Protein AF-A0A6P2AQV5-F1 (afdb_monomer_lite)

Structure (mmCIF, N/CA/C/O backbone):
data_AF-A0A6P2AQV5-F1
#
_entry.id   AF-A0A6P2AQV5-F1
#
loop_
_atom_site.group_PDB
_atom_site.id
_atom_site.type_symbol
_atom_site.label_atom_id
_atom_site.label_alt_id
_atom_site.label_comp_id
_atom_site.label_asym_id
_atom_site.label_entity_id
_atom_site.label_seq_id
_atom_site.pdbx_PDB_ins_code
_atom_site.Cartn_x
_atom_site.Cartn_y
_atom_site.Cartn_z
_atom_site.occupancy
_atom_site.B_iso_or_equiv
_atom_site.auth_seq_id
_atom_site.auth_comp_id
_atom_site.auth_asym_id
_atom_site.auth_atom_id
_atom_site.pdbx_PDB_model_num
ATOM 1 N N . MET A 1 1 ? 26.339 -50.300 38.877 1.00 41.72 1 MET A N 1
ATOM 2 C CA . MET A 1 1 ? 26.469 -49.800 37.492 1.00 41.72 1 MET A CA 1
ATOM 3 C C . MET A 1 1 ? 25.070 -49.776 36.900 1.00 41.72 1 MET A C 1
ATOM 5 O O . MET A 1 1 ? 24.567 -50.837 36.566 1.00 41.72 1 MET A O 1
ATOM 9 N N . SER A 1 2 ? 24.413 -48.615 36.873 1.00 37.78 2 SER A N 1
ATOM 10 C CA . SER A 1 2 ? 23.106 -48.449 36.220 1.00 37.78 2 SER A CA 1
ATOM 11 C C . SER A 1 2 ? 23.301 -47.624 34.960 1.00 37.78 2 SER A C 1
ATOM 13 O O . SER A 1 2 ? 23.913 -46.559 35.004 1.00 37.78 2 SER A O 1
ATOM 15 N N . ILE A 1 3 ? 22.844 -48.180 33.843 1.00 44.00 3 ILE A N 1
ATOM 16 C CA . ILE A 1 3 ? 23.000 -47.638 32.497 1.00 44.00 3 ILE A CA 1
ATOM 17 C C . ILE A 1 3 ? 21.884 -46.620 32.241 1.00 44.00 3 ILE A C 1
ATOM 19 O O . ILE A 1 3 ? 20.739 -46.819 32.646 1.00 44.00 3 ILE A O 1
ATOM 23 N N . LEU A 1 4 ? 22.278 -45.525 31.591 1.00 41.53 4 LEU A N 1
ATOM 24 C CA . LEU A 1 4 ? 21.476 -44.389 31.152 1.00 41.53 4 LEU A CA 1
ATOM 25 C C . LEU A 1 4 ? 20.190 -44.798 30.413 1.00 41.53 4 LEU A C 1
ATOM 27 O O . LEU A 1 4 ? 20.202 -45.691 29.572 1.00 41.53 4 LEU A O 1
ATOM 31 N N . SER A 1 5 ? 19.122 -44.028 30.615 1.00 43.91 5 SER A N 1
ATOM 32 C CA . SER A 1 5 ? 18.072 -43.834 29.609 1.00 43.91 5 SER A CA 1
ATOM 33 C C . SER A 1 5 ? 18.017 -42.348 29.274 1.00 43.91 5 SER A C 1
ATOM 35 O O . SER A 1 5 ? 17.513 -41.546 30.054 1.00 43.91 5 SER A O 1
ATOM 37 N N . ALA A 1 6 ? 18.601 -41.981 28.134 1.00 47.84 6 ALA A N 1
ATOM 38 C CA . ALA A 1 6 ? 18.431 -40.666 27.536 1.00 47.84 6 ALA A CA 1
ATOM 39 C C . ALA A 1 6 ? 17.174 -40.706 26.659 1.00 47.84 6 ALA A C 1
ATOM 41 O O . ALA A 1 6 ? 17.116 -41.452 25.681 1.00 47.84 6 ALA A O 1
ATOM 42 N N . VAL A 1 7 ? 16.158 -39.931 27.032 1.00 46.72 7 VAL A N 1
ATOM 43 C CA . VAL A 1 7 ? 14.963 -39.710 26.214 1.00 46.72 7 VAL A CA 1
ATOM 44 C C . VAL A 1 7 ? 15.316 -38.643 25.179 1.00 46.72 7 VAL A C 1
ATOM 46 O O . VAL A 1 7 ? 15.516 -37.481 25.524 1.00 46.72 7 VAL A O 1
ATOM 49 N N . LEU A 1 8 ? 15.434 -39.043 23.914 1.00 47.62 8 LEU A N 1
ATOM 50 C CA . LEU A 1 8 ? 15.544 -38.123 22.784 1.00 47.62 8 LEU A CA 1
ATOM 51 C C . LEU A 1 8 ? 14.158 -37.527 22.514 1.00 47.62 8 LEU A C 1
ATOM 53 O O . LEU A 1 8 ? 13.273 -38.205 21.996 1.00 47.62 8 LEU A O 1
ATOM 57 N N . ALA A 1 9 ? 13.965 -36.262 22.882 1.00 45.44 9 ALA A N 1
ATOM 58 C CA . ALA A 1 9 ? 12.825 -35.479 22.428 1.00 45.44 9 ALA A CA 1
ATOM 59 C C . ALA A 1 9 ? 13.036 -35.133 20.946 1.00 45.44 9 ALA A C 1
ATOM 61 O O . ALA A 1 9 ? 13.824 -34.253 20.602 1.00 45.44 9 ALA A O 1
ATOM 62 N N . SER A 1 10 ? 12.363 -35.863 20.057 1.00 46.81 10 SER A N 1
ATOM 63 C CA . SER A 1 10 ? 12.250 -35.494 18.648 1.00 46.81 10 SER A CA 1
ATOM 64 C C . SER A 1 10 ? 11.318 -34.292 18.525 1.00 46.81 10 SER A C 1
ATOM 66 O O . SER A 1 10 ? 10.101 -34.441 18.438 1.00 46.81 10 SER A O 1
ATOM 68 N N . SER A 1 11 ? 11.891 -33.091 18.524 1.00 47.81 11 SER A N 1
ATOM 69 C CA . SER A 1 11 ? 11.192 -31.883 18.098 1.00 47.81 11 SER A CA 1
ATOM 70 C C . SER A 1 11 ? 10.921 -31.989 16.598 1.00 47.81 11 SER A C 1
A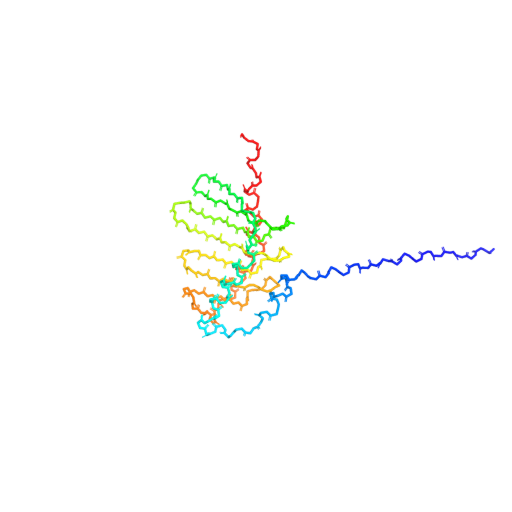TOM 72 O O . SER A 1 11 ? 11.789 -31.708 15.774 1.00 47.81 11 SER A O 1
ATOM 74 N N . LEU A 1 12 ? 9.723 -32.452 16.240 1.00 47.75 12 LEU A N 1
ATOM 75 C CA . LEU A 1 12 ? 9.172 -32.292 14.900 1.00 47.75 12 LEU A CA 1
ATOM 76 C C . LEU A 1 12 ? 9.028 -30.789 14.642 1.00 47.75 12 LEU A C 1
ATOM 78 O O . LEU A 1 12 ? 8.114 -30.154 15.165 1.00 47.75 12 LEU A O 1
ATOM 82 N N . LEU A 1 13 ? 9.948 -30.213 13.864 1.00 44.84 13 LEU A N 1
ATOM 83 C CA . LEU A 1 13 ? 9.726 -28.909 13.254 1.00 44.84 13 LEU A CA 1
ATOM 84 C C . LEU A 1 13 ? 8.541 -29.061 12.294 1.00 44.84 13 LEU A C 1
ATOM 86 O O . LEU A 1 13 ? 8.683 -29.644 11.218 1.00 44.84 13 LEU A O 1
ATOM 90 N N . LEU A 1 14 ? 7.366 -28.567 12.689 1.00 46.81 14 LEU A N 1
ATOM 91 C CA . LEU A 1 14 ? 6.308 -28.260 11.734 1.00 46.81 14 LEU A CA 1
ATOM 92 C C . LEU A 1 14 ? 6.861 -27.161 10.823 1.00 46.81 14 LEU A C 1
ATOM 94 O O . LEU A 1 14 ? 6.925 -25.998 11.213 1.00 46.81 14 LEU A O 1
ATOM 98 N N . ALA A 1 15 ? 7.305 -27.534 9.626 1.00 49.69 15 ALA A N 1
ATOM 99 C CA . ALA A 1 15 ? 7.511 -26.564 8.566 1.00 49.69 15 ALA A CA 1
ATOM 100 C C . ALA A 1 15 ? 6.137 -25.959 8.252 1.00 49.69 15 ALA A C 1
ATOM 102 O O . ALA A 1 15 ? 5.244 -26.671 7.789 1.00 49.69 15 ALA A O 1
ATOM 103 N N . ALA A 1 16 ? 5.947 -24.676 8.564 1.00 53.41 16 ALA A N 1
ATOM 104 C CA . ALA A 1 16 ? 4.770 -23.941 8.129 1.00 53.41 16 ALA A CA 1
ATOM 105 C C . ALA A 1 16 ? 4.753 -23.979 6.598 1.00 53.41 16 ALA A C 1
ATOM 107 O O . ALA A 1 16 ? 5.645 -23.440 5.943 1.00 53.41 16 ALA A O 1
ATOM 108 N N . THR A 1 17 ? 3.793 -24.697 6.017 1.00 53.44 17 THR A N 1
ATOM 109 C CA . THR A 1 17 ? 3.585 -24.655 4.571 1.00 53.44 17 THR A CA 1
ATOM 110 C C . THR A 1 17 ? 3.185 -23.227 4.209 1.00 53.44 17 THR A C 1
ATOM 112 O O . THR A 1 17 ? 2.245 -22.722 4.831 1.00 53.44 17 THR A O 1
ATOM 115 N N . PRO A 1 18 ? 3.866 -22.570 3.252 1.00 56.94 18 PRO A N 1
ATOM 116 C CA . PRO A 1 18 ? 3.519 -21.212 2.858 1.00 56.94 18 PRO A CA 1
ATOM 117 C C . PRO A 1 18 ? 2.057 -21.162 2.417 1.00 56.94 18 PRO A C 1
ATOM 119 O O . PRO A 1 18 ? 1.547 -22.115 1.819 1.00 56.94 18 PRO A O 1
ATOM 122 N N . SER A 1 19 ? 1.371 -20.067 2.746 1.00 60.84 19 SER A N 1
ATOM 123 C CA . SER A 1 19 ? -0.028 -19.897 2.371 1.00 60.84 19 SER A CA 1
ATOM 124 C C . SER A 1 19 ? -0.177 -19.969 0.841 1.00 60.84 19 SER A C 1
ATOM 126 O O . SER A 1 19 ? 0.737 -19.581 0.106 1.00 60.84 19 SER A O 1
ATOM 128 N N . PRO A 1 20 ? -1.329 -20.431 0.319 1.00 59.44 20 PRO A N 1
ATOM 129 C CA . PRO A 1 20 ? -1.586 -20.429 -1.121 1.00 59.44 20 PRO A CA 1
ATOM 130 C C . PRO A 1 20 ? -1.416 -19.045 -1.765 1.00 59.44 20 PRO A C 1
ATOM 132 O O . PRO A 1 20 ? -1.072 -18.965 -2.940 1.00 59.44 20 PRO A O 1
ATOM 135 N N . LEU A 1 21 ? -1.630 -17.968 -0.999 1.00 59.62 21 LEU A N 1
ATOM 136 C CA . LEU A 1 21 ? -1.398 -16.591 -1.433 1.00 59.62 21 LEU A CA 1
ATOM 137 C C . LEU A 1 21 ? 0.102 -16.297 -1.593 1.00 59.62 21 LEU A C 1
ATOM 139 O O . LEU A 1 21 ? 0.513 -15.844 -2.657 1.00 59.62 21 LEU A O 1
ATOM 143 N N . ALA A 1 22 ? 0.930 -16.656 -0.606 1.00 58.16 22 ALA A N 1
ATOM 144 C CA . ALA A 1 22 ? 2.386 -16.515 -0.695 1.00 58.16 22 ALA A CA 1
ATOM 145 C C . ALA A 1 22 ? 2.973 -17.329 -1.865 1.00 58.16 22 ALA A C 1
ATOM 147 O O . ALA A 1 22 ? 3.777 -16.818 -2.642 1.00 58.16 22 ALA A O 1
ATOM 148 N N . GLN A 1 23 ? 2.500 -18.566 -2.069 1.00 56.75 23 GLN A N 1
ATOM 149 C CA . GLN A 1 23 ? 2.918 -19.388 -3.214 1.00 56.75 23 GLN A CA 1
ATOM 150 C C . GLN A 1 23 ? 2.507 -18.794 -4.566 1.00 56.75 23 GLN A C 1
ATOM 152 O O . GLN A 1 23 ? 3.242 -18.948 -5.540 1.00 56.75 23 GLN A O 1
ATOM 157 N N . ARG A 1 24 ? 1.347 -18.128 -4.653 1.00 55.59 24 ARG A N 1
ATOM 158 C CA . ARG A 1 24 ? 0.927 -17.433 -5.878 1.00 55.59 24 ARG A CA 1
ATOM 159 C C . ARG A 1 24 ? 1.807 -16.221 -6.139 1.00 55.59 24 ARG A C 1
ATOM 161 O O . ARG A 1 24 ? 2.303 -16.083 -7.250 1.00 55.59 24 ARG A O 1
ATOM 168 N N . MET A 1 25 ? 2.086 -15.407 -5.126 1.00 59.59 25 MET A N 1
ATOM 169 C CA . MET A 1 25 ? 2.943 -14.228 -5.278 1.00 59.59 25 MET A CA 1
ATOM 170 C C . MET A 1 25 ? 4.359 -14.561 -5.759 1.00 59.59 25 MET A C 1
ATOM 172 O O . MET A 1 25 ? 4.890 -13.857 -6.615 1.00 59.59 25 MET A O 1
ATOM 176 N N . ASP A 1 26 ? 4.943 -15.666 -5.287 1.00 56.44 26 ASP A N 1
ATOM 177 C CA . ASP A 1 26 ? 6.235 -16.150 -5.789 1.00 56.44 26 ASP A CA 1
ATOM 178 C C . ASP A 1 26 ? 6.160 -16.734 -7.210 1.00 56.44 26 ASP A C 1
ATOM 180 O O . ASP A 1 26 ? 7.135 -16.663 -7.962 1.00 56.44 26 ASP A O 1
ATOM 184 N N . ALA A 1 27 ? 5.013 -17.304 -7.596 1.00 48.34 27 ALA A N 1
ATOM 185 C CA . ALA A 1 27 ? 4.791 -17.871 -8.925 1.00 48.34 27 ALA A CA 1
ATOM 186 C C . ALA A 1 27 ? 4.508 -16.808 -10.004 1.00 48.34 27 ALA A C 1
ATOM 188 O O . ALA A 1 27 ? 4.729 -17.079 -11.182 1.00 48.34 27 ALA A O 1
ATOM 189 N N . HIS A 1 28 ? 4.089 -15.596 -9.623 1.00 47.47 28 HIS A N 1
ATOM 190 C CA . HIS A 1 28 ? 3.895 -14.454 -10.530 1.00 47.47 28 HIS A CA 1
ATOM 191 C C . HIS A 1 28 ? 5.190 -13.671 -10.806 1.00 47.47 28 HIS A C 1
ATOM 193 O O . HIS A 1 28 ? 5.183 -12.460 -11.038 1.00 47.47 28 HIS A O 1
ATOM 199 N N . ALA A 1 29 ? 6.322 -14.373 -10.816 1.00 51.81 29 ALA A N 1
ATOM 200 C CA . ALA A 1 29 ? 7.510 -13.880 -11.481 1.00 51.81 29 ALA A CA 1
ATOM 201 C C . ALA A 1 29 ? 7.287 -13.878 -13.005 1.00 51.81 29 ALA A C 1
ATOM 203 O O . ALA A 1 29 ? 6.749 -14.826 -13.574 1.00 51.81 29 ALA A O 1
ATOM 204 N N . VAL A 1 30 ? 7.837 -12.849 -13.650 1.00 56.19 30 VAL A N 1
ATOM 205 C CA . VAL A 1 30 ? 8.022 -12.685 -15.102 1.00 56.19 30 VAL A CA 1
ATOM 206 C C . VAL A 1 30 ? 6.874 -11.998 -15.847 1.00 56.19 30 VAL A C 1
ATOM 208 O O . VAL A 1 30 ? 6.411 -12.461 -16.885 1.00 56.19 30 VAL A O 1
ATOM 211 N N . CYS A 1 31 ? 6.490 -10.808 -15.400 1.00 63.69 31 CYS A N 1
ATOM 212 C CA . CYS A 1 31 ? 6.145 -9.774 -16.369 1.00 63.69 31 CYS A CA 1
ATOM 213 C C . CYS A 1 31 ? 7.419 -8.917 -16.580 1.00 63.69 31 CYS A C 1
ATOM 215 O O . CYS A 1 31 ? 8.194 -8.721 -15.644 1.00 63.69 31 CYS A O 1
ATOM 217 N N . ASN A 1 32 ? 7.726 -8.498 -17.814 1.00 67.25 32 ASN A N 1
ATOM 218 C CA . ASN A 1 32 ? 8.855 -7.590 -18.056 1.00 67.25 32 ASN A CA 1
ATOM 219 C C . ASN A 1 32 ? 8.426 -6.183 -17.616 1.00 67.25 32 ASN A C 1
ATOM 221 O O . ASN A 1 32 ? 7.573 -5.619 -18.309 1.00 67.25 32 ASN A O 1
ATOM 225 N N . PRO A 1 33 ? 8.985 -5.616 -16.531 1.00 65.81 33 PRO A N 1
ATOM 226 C CA . PRO A 1 33 ? 8.482 -4.381 -15.929 1.00 65.81 33 PRO A CA 1
ATOM 227 C C . PRO A 1 33 ? 8.457 -3.203 -16.915 1.00 65.81 33 PRO A C 1
ATOM 229 O O . PRO A 1 33 ? 7.590 -2.344 -16.830 1.00 65.81 33 PRO A O 1
ATOM 232 N N . ALA A 1 34 ? 9.302 -3.228 -17.952 1.00 62.09 34 ALA A N 1
ATOM 233 C CA . ALA A 1 34 ? 9.307 -2.247 -19.038 1.00 62.09 34 ALA A CA 1
ATOM 234 C C . ALA A 1 34 ? 8.115 -2.350 -20.024 1.00 62.09 34 ALA A C 1
ATOM 236 O O . ALA A 1 34 ? 8.093 -1.653 -21.039 1.00 62.09 34 ALA A O 1
ATOM 237 N N . THR A 1 35 ? 7.142 -3.234 -19.789 1.00 65.12 35 THR A N 1
ATOM 238 C CA . THR A 1 35 ? 5.928 -3.370 -20.609 1.00 65.12 35 THR A CA 1
ATOM 239 C C . THR A 1 35 ? 4.706 -2.879 -19.838 1.00 65.12 35 THR A C 1
ATOM 241 O O . THR A 1 35 ? 4.538 -3.214 -18.672 1.00 65.12 35 THR A O 1
ATOM 244 N N . THR A 1 36 ? 3.814 -2.129 -20.493 1.00 60.91 36 THR A N 1
ATOM 245 C CA . THR A 1 36 ? 2.627 -1.502 -19.866 1.00 60.91 36 THR A CA 1
ATOM 246 C C . THR A 1 36 ? 1.722 -2.499 -19.127 1.00 60.91 36 THR A C 1
ATOM 248 O O . THR A 1 36 ? 1.106 -2.161 -18.126 1.00 60.91 36 THR A O 1
ATOM 251 N N . ASN A 1 37 ? 1.701 -3.758 -19.568 1.00 76.81 37 ASN A N 1
ATOM 252 C CA . ASN A 1 37 ? 0.899 -4.827 -18.968 1.00 76.81 37 ASN A CA 1
ATOM 253 C C . ASN A 1 37 ? 1.394 -5.240 -17.559 1.00 76.81 37 ASN A C 1
ATOM 255 O O . ASN A 1 37 ? 0.667 -5.877 -16.806 1.00 76.81 37 ASN A O 1
ATOM 259 N N . CYS A 1 38 ? 2.627 -4.895 -17.169 1.00 82.81 38 CYS A N 1
ATOM 260 C CA . CYS A 1 38 ? 3.132 -5.243 -15.839 1.00 82.81 38 CYS A CA 1
ATOM 261 C C . CYS A 1 38 ? 2.442 -4.493 -14.713 1.00 82.81 38 CYS A C 1
ATOM 263 O O . CYS A 1 38 ? 2.060 -5.106 -13.720 1.00 82.81 38 CYS A O 1
ATOM 265 N N . PHE A 1 39 ? 2.288 -3.180 -14.868 1.00 87.56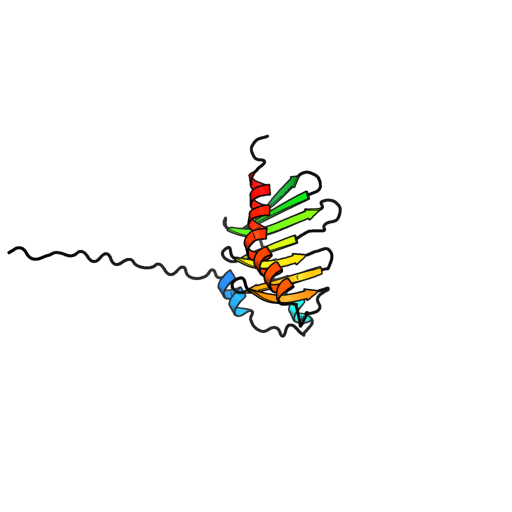 39 PHE A N 1
ATOM 266 C CA . PHE A 1 39 ? 1.653 -2.356 -13.852 1.00 87.56 39 PHE A CA 1
ATOM 267 C C . PHE A 1 39 ? 0.222 -2.834 -13.577 1.00 87.56 39 PHE A C 1
ATOM 269 O O . PHE A 1 39 ? -0.136 -3.072 -12.428 1.00 87.56 39 PHE A O 1
ATOM 276 N N . GLU A 1 40 ? -0.557 -3.078 -14.634 1.00 88.19 40 GLU A N 1
ATOM 277 C CA . GLU A 1 40 ? -1.923 -3.604 -14.529 1.00 88.19 40 GLU A CA 1
ATOM 278 C C . GLU A 1 40 ? -1.957 -4.956 -13.799 1.00 88.19 40 GLU A C 1
ATOM 280 O O . GLU A 1 40 ? -2.730 -5.130 -12.861 1.00 88.19 40 GLU A O 1
ATOM 285 N N . GLN A 1 41 ? -1.047 -5.881 -14.129 1.00 88.12 41 GLN A N 1
ATOM 286 C CA . GLN A 1 41 ? -0.939 -7.164 -13.423 1.00 88.12 41 GLN A CA 1
ATOM 287 C C . GLN A 1 41 ? -0.578 -7.009 -11.943 1.00 88.12 41 GLN A C 1
ATOM 289 O O . GLN A 1 41 ? -1.058 -7.784 -11.115 1.00 88.12 41 GLN A O 1
ATOM 294 N N . ARG A 1 42 ? 0.269 -6.034 -11.589 1.00 89.56 42 ARG A N 1
ATOM 295 C CA . ARG A 1 42 ? 0.566 -5.730 -10.184 1.00 89.56 42 ARG A CA 1
ATOM 296 C C . ARG A 1 42 ? -0.675 -5.214 -9.473 1.00 89.56 42 ARG A C 1
ATOM 298 O O . ARG A 1 42 ? -0.981 -5.704 -8.394 1.00 89.56 42 ARG A O 1
ATOM 305 N N . VAL A 1 43 ? -1.422 -4.301 -10.086 1.00 91.06 43 VAL A N 1
ATOM 306 C CA . VAL A 1 43 ? -2.685 -3.799 -9.526 1.00 91.06 43 VAL A CA 1
ATOM 307 C C . VAL A 1 43 ? -3.695 -4.934 -9.322 1.00 91.06 43 VAL A C 1
ATOM 309 O O . VAL A 1 43 ? -4.274 -5.031 -8.241 1.00 91.06 43 VAL A O 1
ATOM 312 N N . ASP A 1 44 ? -3.851 -5.836 -10.292 1.00 91.19 44 ASP A N 1
ATOM 313 C CA . ASP A 1 44 ? -4.737 -7.000 -10.165 1.00 91.19 44 ASP A CA 1
ATOM 314 C C . ASP A 1 44 ? -4.333 -7.903 -8.988 1.00 91.19 44 ASP A C 1
ATOM 316 O O . ASP A 1 44 ? -5.185 -8.323 -8.203 1.00 91.19 44 ASP A O 1
ATOM 320 N N . GLN A 1 45 ? -3.032 -8.141 -8.791 1.00 91.62 45 GLN A N 1
ATOM 321 C CA . GLN A 1 45 ? -2.532 -8.896 -7.634 1.00 91.62 45 GLN A CA 1
ATOM 322 C C . GLN A 1 45 ? -2.887 -8.218 -6.304 1.00 91.62 45 GLN A C 1
ATOM 324 O O . GLN A 1 45 ? -3.260 -8.897 -5.348 1.00 91.62 45 GLN A O 1
ATOM 329 N N . LEU A 1 46 ? -2.808 -6.886 -6.229 1.00 94.31 46 LEU A N 1
ATOM 330 C CA . LEU A 1 46 ? -3.197 -6.147 -5.025 1.00 94.31 46 LEU A CA 1
ATOM 331 C C . LEU A 1 46 ? -4.692 -6.277 -4.727 1.00 94.31 46 LEU A C 1
ATOM 333 O O . LEU A 1 46 ? -5.071 -6.428 -3.565 1.00 94.31 46 LEU A O 1
ATOM 337 N N . ILE A 1 47 ? -5.534 -6.260 -5.765 1.00 94.56 47 ILE A N 1
ATOM 338 C CA . ILE A 1 47 ? -6.980 -6.485 -5.641 1.00 94.56 47 ILE A CA 1
ATOM 339 C C . ILE A 1 47 ? -7.255 -7.896 -5.110 1.00 94.56 47 ILE A C 1
ATOM 341 O O . ILE A 1 47 ? -8.107 -8.069 -4.238 1.00 94.56 47 ILE A O 1
ATOM 345 N N . GLU A 1 48 ? -6.519 -8.902 -5.586 1.00 93.19 48 GLU A N 1
ATOM 346 C CA . GLU A 1 48 ? -6.644 -10.276 -5.094 1.00 93.19 48 GLU A CA 1
ATOM 347 C C . GLU A 1 48 ? -6.244 -10.421 -3.618 1.00 93.19 48 GLU A C 1
ATOM 349 O O . GLU A 1 48 ? -6.929 -11.132 -2.881 1.00 93.19 48 GLU A O 1
ATOM 354 N N . ILE A 1 49 ? -5.187 -9.731 -3.163 1.00 94.00 49 ILE A N 1
ATOM 355 C CA . ILE A 1 49 ? -4.738 -9.758 -1.755 1.00 94.00 49 ILE A CA 1
ATOM 356 C C . ILE A 1 49 ? -5.854 -9.297 -0.810 1.00 94.00 49 ILE A C 1
ATOM 358 O O . ILE A 1 49 ? -6.072 -9.898 0.242 1.00 94.00 49 ILE A O 1
ATOM 362 N N . VAL A 1 50 ? -6.587 -8.248 -1.186 1.00 95.75 50 VAL A N 1
ATOM 363 C CA . VAL A 1 50 ? -7.661 -7.674 -0.358 1.00 95.75 50 VAL A CA 1
ATOM 364 C C . VAL A 1 50 ? -9.038 -8.275 -0.658 1.00 95.75 50 VAL A C 1
ATOM 366 O O . VAL A 1 50 ? -10.043 -7.883 -0.066 1.00 95.75 50 VAL A O 1
ATOM 369 N N . ALA A 1 51 ? -9.135 -9.250 -1.562 1.00 94.19 51 ALA A N 1
ATOM 370 C CA . ALA A 1 51 ? -10.419 -9.811 -1.952 1.00 94.19 51 ALA A CA 1
ATOM 371 C C . ALA A 1 51 ? -11.122 -10.487 -0.759 1.00 94.19 51 ALA A C 1
ATOM 373 O O . ALA A 1 51 ? -10.675 -11.501 -0.225 1.00 94.19 51 ALA A O 1
ATOM 374 N N . GLY A 1 52 ? -12.265 -9.936 -0.345 1.00 93.81 52 GLY A N 1
ATOM 375 C CA . GLY A 1 52 ? -13.055 -10.480 0.764 1.00 93.81 52 GLY A CA 1
ATOM 376 C C . GLY A 1 52 ? -12.456 -10.243 2.153 1.00 93.81 52 GLY A C 1
ATOM 377 O O . GLY A 1 52 ? -12.883 -10.902 3.102 1.00 93.81 52 GLY A O 1
ATOM 378 N N . CYS A 1 53 ? -11.487 -9.334 2.293 1.00 97.12 53 CYS A N 1
ATOM 379 C CA . CYS A 1 53 ? -11.072 -8.861 3.608 1.00 97.12 53 CYS A CA 1
ATOM 380 C C . CYS A 1 53 ? -12.167 -7.986 4.246 1.00 97.12 53 CYS A C 1
ATOM 382 O O . CYS A 1 53 ? -13.023 -7.412 3.570 1.00 97.12 53 CYS A O 1
ATOM 384 N N . VAL A 1 54 ? -12.161 -7.915 5.575 1.00 97.38 54 VAL A N 1
ATOM 385 C CA . VAL A 1 54 ? -13.030 -7.036 6.355 1.00 97.38 54 VAL A CA 1
ATOM 386 C C . VAL A 1 54 ? -12.253 -5.769 6.666 1.00 97.38 54 VAL A C 1
ATOM 388 O O . VAL A 1 54 ? -11.245 -5.814 7.377 1.00 97.38 54 VAL A O 1
ATOM 391 N N . GLU A 1 55 ? -12.728 -4.651 6.125 1.00 96.50 55 GLU A N 1
ATOM 392 C CA . GLU A 1 55 ? -12.150 -3.336 6.370 1.00 96.50 55 GLU A CA 1
ATOM 393 C C . GLU A 1 55 ? -12.678 -2.741 7.679 1.00 96.50 55 GLU A C 1
ATOM 395 O O . GLU A 1 55 ? -13.871 -2.776 7.988 1.00 96.50 55 GLU A O 1
ATOM 400 N N . THR A 1 56 ? -11.760 -2.159 8.436 1.00 96.06 56 THR A N 1
ATOM 401 C CA . THR A 1 56 ? -12.029 -1.317 9.597 1.00 96.06 56 THR A CA 1
ATOM 402 C C . THR A 1 56 ? -11.465 0.066 9.329 1.00 96.06 56 THR A C 1
ATOM 404 O O . THR A 1 56 ? -10.387 0.195 8.753 1.00 96.06 56 THR A O 1
ATOM 407 N N . ARG A 1 57 ? -12.201 1.100 9.740 1.00 95.75 57 ARG A N 1
ATOM 408 C CA . ARG A 1 57 ? -11.866 2.501 9.483 1.00 95.75 57 ARG A CA 1
ATOM 409 C C . ARG A 1 57 ? -11.905 3.302 10.776 1.00 95.75 57 ARG A C 1
ATOM 411 O O . ARG A 1 57 ? -12.846 3.166 11.557 1.00 95.75 57 ARG A O 1
ATOM 418 N N . LYS A 1 58 ? -10.929 4.188 10.950 1.00 94.44 58 LYS A N 1
ATOM 419 C CA . LYS A 1 58 ? -10.867 5.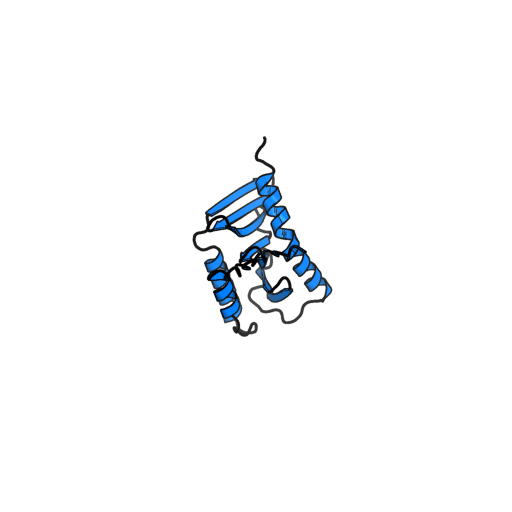186 12.019 1.00 94.44 58 LYS A CA 1
ATOM 420 C C . LYS A 1 58 ? -10.584 6.559 11.415 1.00 94.44 58 LYS A C 1
ATOM 422 O O . LYS A 1 58 ? -9.795 6.671 10.488 1.00 94.44 58 LYS A O 1
ATOM 427 N N . VAL A 1 59 ? -11.213 7.599 11.951 1.00 95.06 59 VAL A N 1
ATOM 428 C CA . VAL A 1 59 ? -10.903 8.996 11.619 1.00 95.06 59 VAL A CA 1
ATOM 429 C C . V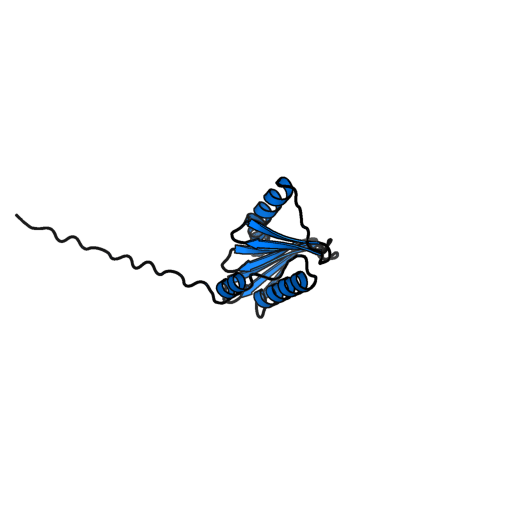AL A 1 59 ? -10.362 9.667 12.878 1.00 95.06 59 VAL A C 1
ATOM 431 O O . VAL A 1 59 ? -10.960 9.519 13.943 1.00 95.06 59 VAL A O 1
ATOM 434 N N . ASP A 1 60 ? -9.236 10.365 12.762 1.00 93.44 60 ASP A N 1
ATOM 435 C CA . ASP A 1 60 ? -8.610 11.129 13.842 1.00 93.44 60 ASP A CA 1
ATOM 436 C C . ASP A 1 60 ? -8.070 12.458 13.300 1.00 93.44 60 ASP A C 1
ATOM 438 O O . ASP A 1 60 ? -7.128 12.503 12.502 1.00 93.44 60 ASP A O 1
ATOM 442 N N . GLY A 1 61 ? -8.719 13.554 13.694 1.00 92.81 61 GLY A N 1
ATOM 443 C CA . GLY A 1 61 ? -8.464 14.871 13.121 1.00 92.81 61 GLY A CA 1
ATOM 444 C C . GLY A 1 61 ? -8.617 14.862 11.589 1.00 92.81 61 GLY A C 1
ATOM 445 O O . GLY A 1 61 ? -9.662 14.433 11.097 1.00 92.81 61 GLY A O 1
ATOM 446 N N . PRO A 1 62 ? -7.614 15.342 10.826 1.00 94.62 62 PRO A N 1
ATOM 447 C CA . PRO A 1 62 ? -7.660 15.337 9.364 1.00 94.62 62 PRO A CA 1
ATOM 448 C C . PRO A 1 62 ? -7.346 13.962 8.754 1.00 94.62 62 PRO A C 1
ATOM 450 O O . PRO A 1 62 ? -7.533 13.777 7.554 1.00 94.62 62 PRO A O 1
ATOM 453 N N . MET A 1 63 ? -6.883 12.990 9.544 1.00 96.19 63 MET A N 1
ATOM 454 C CA . MET A 1 63 ? -6.424 11.696 9.043 1.00 96.19 63 MET A CA 1
ATOM 455 C C . MET A 1 63 ? -7.528 10.645 9.108 1.00 96.19 63 MET A C 1
ATOM 457 O O . MET A 1 63 ? -8.262 10.532 10.090 1.00 96.19 63 MET A O 1
ATOM 461 N N . THR A 1 64 ? -7.604 9.818 8.075 1.00 96.25 64 THR A N 1
ATOM 462 C CA . THR A 1 64 ? -8.298 8.537 8.101 1.00 96.25 64 THR A CA 1
ATOM 463 C C . THR A 1 64 ? -7.264 7.418 8.094 1.00 96.25 64 THR A C 1
ATOM 465 O O . THR A 1 64 ? -6.333 7.436 7.297 1.00 96.25 64 THR A O 1
ATOM 468 N N . TYR A 1 65 ? -7.491 6.408 8.927 1.00 96.88 65 TYR A N 1
ATOM 469 C CA . TYR A 1 65 ? -6.753 5.152 8.953 1.00 96.88 65 TYR A CA 1
ATOM 470 C C . TYR A 1 65 ? -7.692 4.008 8.586 1.00 96.88 65 TYR A C 1
ATOM 472 O O . TYR A 1 65 ? -8.842 3.966 9.038 1.00 96.88 65 TYR A O 1
ATOM 480 N N . THR A 1 66 ? -7.205 3.060 7.797 1.00 96.94 66 THR A N 1
ATOM 481 C CA . THR A 1 66 ? -7.934 1.837 7.458 1.00 96.94 66 THR A CA 1
ATOM 482 C C . THR A 1 66 ? -7.044 0.621 7.630 1.00 96.94 66 THR A C 1
ATOM 484 O O . THR A 1 66 ? -5.873 0.660 7.266 1.00 96.94 66 THR A O 1
ATOM 487 N N . ALA A 1 67 ? -7.610 -0.485 8.101 1.00 97.06 67 ALA A N 1
ATOM 488 C CA . ALA A 1 67 ? -6.974 -1.794 8.022 1.00 97.06 67 ALA A CA 1
ATOM 489 C C . ALA A 1 67 ? -7.951 -2.810 7.457 1.00 97.06 67 ALA A C 1
ATOM 491 O O . ALA A 1 67 ? -9.111 -2.863 7.874 1.00 97.06 67 ALA A O 1
ATOM 492 N N . CYS A 1 68 ? -7.452 -3.649 6.557 1.00 97.19 68 CYS A N 1
ATOM 493 C CA . CYS A 1 68 ? -8.183 -4.777 6.024 1.00 97.19 68 CYS A CA 1
ATOM 494 C C . CYS A 1 68 ? -7.604 -6.087 6.539 1.00 97.19 68 CYS A C 1
ATOM 496 O O . CYS A 1 68 ? -6.407 -6.355 6.411 1.00 97.19 68 CYS A O 1
ATOM 498 N N . THR A 1 69 ? -8.475 -6.913 7.116 1.00 96.31 69 THR A N 1
ATOM 499 C CA . THR A 1 69 ? -8.097 -8.204 7.696 1.00 96.31 69 THR A CA 1
ATOM 500 C C . THR A 1 69 ? -8.803 -9.350 6.989 1.00 96.31 69 THR A C 1
ATOM 502 O O . THR A 1 69 ? -9.997 -9.279 6.702 1.00 96.31 69 THR A O 1
ATOM 505 N N . GLN A 1 70 ? -8.084 -10.429 6.707 1.00 95.25 70 GLN A N 1
ATOM 506 C CA . GLN A 1 70 ? -8.631 -11.642 6.111 1.00 95.25 70 GLN A CA 1
ATOM 507 C C . GLN A 1 70 ? -8.237 -12.827 6.990 1.00 95.25 70 GLN A C 1
ATOM 509 O O . GLN A 1 70 ? -7.068 -13.018 7.296 1.00 95.25 70 GLN A O 1
ATOM 514 N N . ASN A 1 71 ? -9.217 -13.614 7.443 1.00 92.38 71 ASN A N 1
ATOM 515 C CA . ASN A 1 71 ? -8.987 -14.750 8.351 1.00 92.38 71 ASN A CA 1
ATOM 516 C C . ASN A 1 71 ? -8.205 -14.393 9.636 1.00 92.38 71 ASN A C 1
ATOM 518 O O . ASN A 1 71 ? -7.499 -15.233 10.186 1.00 92.38 71 ASN A O 1
ATOM 522 N N . GLY A 1 72 ? -8.348 -13.157 10.128 1.00 90.44 72 GLY A N 1
ATOM 523 C CA . GLY A 1 72 ? -7.637 -12.660 11.311 1.00 90.44 72 GLY A CA 1
ATOM 524 C C . GLY A 1 72 ? -6.216 -12.153 11.042 1.00 90.44 72 GLY A C 1
ATOM 525 O O . GLY A 1 72 ? -5.578 -11.664 11.968 1.00 90.44 72 GLY A O 1
ATOM 526 N N . GLU A 1 73 ? -5.737 -12.221 9.799 1.00 94.88 73 GLU A N 1
ATOM 527 C CA . GLU A 1 73 ? -4.443 -11.680 9.382 1.00 94.88 73 GLU A CA 1
ATOM 528 C C . GLU A 1 73 ? -4.625 -10.308 8.728 1.00 94.88 73 GLU A C 1
ATOM 530 O O . GLU A 1 73 ? -5.567 -10.089 7.964 1.00 94.88 73 GLU A O 1
ATOM 535 N N . LEU A 1 74 ? -3.724 -9.374 9.028 1.00 95.88 74 LEU A N 1
ATOM 536 C CA . LEU A 1 74 ? -3.670 -8.077 8.362 1.00 95.88 74 LEU A CA 1
ATOM 537 C C . LEU A 1 74 ? -3.139 -8.264 6.937 1.00 95.88 74 LEU A C 1
ATOM 539 O O . LEU A 1 74 ? -2.033 -8.767 6.760 1.00 95.88 74 LEU A O 1
ATOM 543 N N . VAL A 1 75 ? -3.916 -7.842 5.938 1.00 97.31 75 VAL A N 1
ATOM 544 C CA . VAL A 1 75 ? -3.539 -7.947 4.515 1.00 97.31 75 VAL A CA 1
ATOM 545 C C . VAL A 1 75 ? -3.368 -6.586 3.848 1.00 97.31 75 VAL A C 1
ATOM 547 O O . VAL A 1 75 ? -2.730 -6.481 2.804 1.00 97.31 75 VAL A O 1
ATOM 550 N N . SER A 1 76 ? -3.907 -5.524 4.449 1.00 97.88 76 SER A N 1
ATOM 551 C CA . SER A 1 76 ? -3.666 -4.153 4.009 1.00 97.88 76 SER A CA 1
ATOM 552 C C . SER A 1 76 ? -3.862 -3.159 5.149 1.00 97.88 76 SER A C 1
ATOM 554 O O . SER A 1 76 ? -4.709 -3.369 6.019 1.00 97.88 76 SER A O 1
ATOM 556 N N . ALA A 1 77 ? -3.092 -2.077 5.137 1.00 97.88 77 ALA A N 1
ATOM 557 C CA . ALA A 1 77 ? -3.238 -0.942 6.037 1.00 97.88 77 ALA A CA 1
ATOM 558 C C . ALA A 1 77 ? -3.025 0.350 5.246 1.00 97.88 77 ALA A C 1
ATOM 560 O O . ALA A 1 77 ? -2.177 0.385 4.358 1.00 97.88 77 ALA A O 1
ATOM 561 N N . ALA A 1 78 ? -3.771 1.405 5.549 1.00 97.31 78 ALA A N 1
ATOM 562 C CA . ALA A 1 78 ? -3.600 2.695 4.898 1.00 97.31 78 ALA A CA 1
ATOM 563 C C . ALA A 1 78 ? -3.819 3.845 5.872 1.00 97.31 78 ALA A C 1
ATOM 565 O O . ALA A 1 78 ? -4.615 3.740 6.808 1.00 97.31 78 ALA A O 1
ATOM 566 N N . GLU A 1 79 ? -3.150 4.953 5.595 1.00 96.31 79 GLU A N 1
ATOM 567 C CA . GLU A 1 79 ? -3.459 6.256 6.161 1.00 96.31 79 GLU A CA 1
ATOM 568 C C . GLU A 1 79 ? -3.591 7.266 5.031 1.00 96.31 79 GLU A C 1
ATOM 570 O O . GLU A 1 79 ? -2.874 7.194 4.032 1.00 96.31 79 GLU A O 1
ATOM 575 N N . PHE A 1 80 ? -4.529 8.192 5.171 1.00 96.06 80 PHE A N 1
ATOM 576 C CA . PHE A 1 80 ? -4.715 9.256 4.202 1.00 96.06 80 PHE A CA 1
ATOM 577 C C . PHE A 1 80 ? -5.374 10.477 4.824 1.00 96.06 80 PHE A C 1
ATOM 579 O O . PHE A 1 80 ? -6.170 10.383 5.761 1.00 96.06 80 PHE A O 1
ATOM 586 N N . LEU A 1 81 ? -5.060 11.636 4.262 1.00 95.44 81 LEU A N 1
ATOM 587 C CA . LEU A 1 81 ? -5.773 12.872 4.502 1.00 95.44 81 LEU A CA 1
ATOM 588 C C . LEU A 1 81 ? -7.221 12.715 4.027 1.00 95.44 81 LEU A C 1
ATOM 590 O O . LEU A 1 81 ? -7.496 12.293 2.903 1.00 95.44 81 LEU A O 1
ATOM 594 N N . THR A 1 82 ? -8.165 13.012 4.915 1.00 90.75 82 THR A N 1
ATOM 595 C CA . THR A 1 82 ? -9.579 12.664 4.730 1.00 90.75 82 THR A CA 1
ATOM 596 C C . THR A 1 82 ? -10.223 13.422 3.571 1.00 90.75 82 THR A C 1
ATOM 598 O O . THR A 1 82 ? -11.106 12.868 2.915 1.00 90.75 82 THR A O 1
ATOM 601 N N . GLU A 1 83 ? -9.807 14.664 3.316 1.00 90.81 83 GLU A N 1
ATOM 602 C CA . GLU A 1 83 ? -10.387 15.505 2.262 1.00 90.81 83 GLU A CA 1
ATOM 603 C C . GLU A 1 83 ? -9.640 15.357 0.929 1.00 90.81 83 GLU A C 1
ATOM 605 O O . GLU A 1 83 ? -10.254 15.396 -0.136 1.00 90.81 83 GLU A O 1
ATOM 610 N N . GLU A 1 84 ? -8.328 15.150 0.988 1.00 89.56 84 GLU A N 1
ATOM 611 C CA . GLU A 1 84 ? -7.432 15.132 -0.164 1.00 89.56 84 GLU A CA 1
ATOM 612 C C . GLU A 1 84 ? -7.238 13.729 -0.749 1.00 89.56 84 GLU A C 1
ATOM 614 O O . GLU A 1 84 ? -6.898 13.597 -1.923 1.00 89.56 84 GLU A O 1
ATOM 619 N N . GLY A 1 85 ? -7.439 12.676 0.051 1.00 85.44 85 GLY A N 1
ATOM 620 C CA . GLY A 1 85 ? -7.174 11.291 -0.349 1.00 85.44 85 GLY A CA 1
ATOM 621 C C . GLY A 1 85 ? -5.690 10.977 -0.575 1.00 85.44 85 GLY A C 1
ATOM 622 O O . GLY A 1 85 ? -5.364 9.895 -1.062 1.00 85.44 85 GLY A O 1
ATOM 623 N N . ASP A 1 86 ? -4.800 11.910 -0.233 1.00 92.69 86 ASP A N 1
ATOM 624 C CA . ASP A 1 86 ? -3.351 11.728 -0.244 1.00 92.69 86 ASP A CA 1
ATOM 625 C C . ASP A 1 86 ? -2.900 10.945 0.991 1.00 92.69 86 ASP A C 1
ATOM 627 O O . ASP A 1 86 ? -3.454 11.119 2.075 1.00 92.69 86 ASP A O 1
ATOM 631 N N . GLY A 1 87 ? -1.896 10.090 0.840 1.00 94.00 87 GLY A N 1
ATOM 632 C CA . GLY A 1 87 ? -1.389 9.255 1.914 1.00 94.00 87 GLY A CA 1
ATOM 633 C C . GLY A 1 87 ? -0.595 8.063 1.408 1.00 94.00 87 GLY A C 1
ATOM 634 O O . GLY A 1 87 ? 0.113 8.133 0.403 1.00 94.00 87 GLY A O 1
ATOM 635 N N . VAL A 1 88 ? -0.720 6.947 2.116 1.00 96.62 88 VAL A N 1
ATOM 636 C CA . VAL A 1 88 ? 0.017 5.723 1.817 1.00 96.62 88 VAL A CA 1
ATOM 637 C C . VAL A 1 88 ? -0.844 4.498 2.096 1.00 96.62 88 VAL A C 1
ATOM 639 O O . VAL A 1 88 ? -1.586 4.434 3.074 1.00 96.62 88 VAL A O 1
ATOM 642 N N . THR A 1 89 ? -0.763 3.510 1.210 1.00 97.25 89 THR A N 1
ATOM 643 C CA . THR A 1 89 ? -1.391 2.197 1.385 1.00 97.25 89 THR A CA 1
ATOM 644 C C . THR A 1 89 ? -0.334 1.109 1.312 1.00 97.25 89 THR A C 1
ATOM 646 O O . THR A 1 89 ? 0.495 1.109 0.406 1.00 97.25 89 THR A O 1
ATOM 649 N N . TYR A 1 90 ? -0.399 0.168 2.244 1.00 98.00 90 TYR A N 1
ATOM 650 C CA . TYR A 1 90 ? 0.454 -1.006 2.344 1.00 98.00 90 TYR A CA 1
ATOM 651 C C . TYR A 1 90 ? -0.365 -2.258 2.038 1.00 98.00 90 TYR A C 1
ATOM 653 O O . TYR A 1 90 ? -1.513 -2.384 2.479 1.00 98.00 90 TYR A O 1
ATOM 661 N N . TRP A 1 91 ? 0.249 -3.212 1.344 1.00 98.00 91 TRP A N 1
ATOM 662 C CA . TRP A 1 91 ? -0.270 -4.570 1.189 1.00 98.00 91 TRP A CA 1
ATOM 663 C C . TRP A 1 91 ? 0.690 -5.558 1.813 1.00 98.00 91 TRP A C 1
ATOM 665 O O . TRP A 1 91 ? 1.907 -5.433 1.659 1.00 98.00 91 TRP A O 1
ATOM 675 N N . LEU A 1 92 ? 0.120 -6.542 2.500 1.00 96.50 92 LEU A N 1
ATOM 676 C CA . LEU A 1 92 ? 0.859 -7.525 3.264 1.00 96.50 92 LEU A CA 1
ATOM 677 C C . LEU A 1 92 ? 0.477 -8.938 2.852 1.00 96.50 92 LEU A C 1
ATOM 679 O O . LEU A 1 92 ? -0.701 -9.246 2.671 1.00 96.50 92 LEU A O 1
ATOM 683 N N . VAL A 1 93 ? 1.476 -9.814 2.795 1.00 93.81 93 VAL A N 1
ATOM 684 C CA . VAL A 1 93 ? 1.276 -11.260 2.690 1.00 93.81 93 VAL A CA 1
ATOM 685 C C . VAL A 1 93 ? 2.167 -11.963 3.694 1.00 93.81 93 VAL A C 1
ATOM 687 O O . VAL A 1 93 ? 3.355 -11.682 3.792 1.00 93.81 93 VAL A O 1
ATOM 690 N N . ALA A 1 94 ? 1.564 -12.866 4.473 1.00 90.81 94 ALA A N 1
ATOM 691 C CA . ALA A 1 94 ? 2.227 -13.553 5.582 1.00 90.81 94 ALA A CA 1
ATOM 692 C C . ALA A 1 94 ? 2.908 -12.594 6.586 1.00 90.81 94 ALA A C 1
ATOM 694 O O . ALA A 1 94 ? 3.918 -12.939 7.193 1.00 90.81 94 ALA A O 1
ATOM 695 N N . GLY A 1 95 ? 2.340 -11.395 6.767 1.00 90.69 95 GLY A N 1
ATOM 696 C CA . GLY A 1 95 ? 2.856 -10.366 7.674 1.00 90.69 95 GLY A CA 1
ATOM 697 C C . GLY A 1 95 ? 3.985 -9.501 7.106 1.00 90.69 95 GLY A C 1
ATOM 698 O O . GLY A 1 95 ? 4.422 -8.586 7.793 1.00 90.69 95 GLY A O 1
ATOM 699 N N . GLU A 1 96 ? 4.429 -9.739 5.871 1.00 93.81 96 GLU A N 1
ATOM 700 C CA . GLU A 1 96 ? 5.468 -8.941 5.213 1.00 93.81 96 GLU A CA 1
ATOM 701 C C . GLU A 1 96 ? 4.856 -7.972 4.201 1.00 93.81 96 GLU A C 1
ATOM 703 O O . GLU A 1 96 ? 3.938 -8.341 3.464 1.00 93.81 96 GLU A O 1
ATOM 708 N N . VAL A 1 97 ? 5.377 -6.742 4.133 1.00 96.44 97 VAL A N 1
ATOM 709 C CA . VAL A 1 97 ? 4.970 -5.766 3.115 1.00 96.44 97 VAL A CA 1
ATOM 710 C C . VAL A 1 97 ? 5.467 -6.214 1.746 1.00 96.44 97 VAL A C 1
ATOM 712 O O . VAL A 1 97 ? 6.662 -6.405 1.523 1.00 96.44 97 VAL A O 1
ATOM 715 N N . VAL A 1 98 ? 4.525 -6.349 0.817 1.00 96.25 98 VAL A N 1
ATOM 716 C CA . VAL A 1 98 ? 4.783 -6.740 -0.574 1.00 96.25 98 VAL A CA 1
ATOM 717 C C . VAL A 1 98 ? 4.577 -5.588 -1.549 1.00 96.25 98 VAL A C 1
ATOM 719 O O . VAL A 1 98 ? 5.144 -5.608 -2.640 1.00 96.25 98 VAL A O 1
ATOM 722 N N . ALA A 1 99 ? 3.813 -4.565 -1.158 1.00 96.94 99 ALA A N 1
ATOM 723 C CA . ALA A 1 99 ? 3.645 -3.358 -1.953 1.00 96.94 99 ALA A CA 1
ATOM 724 C C . ALA A 1 99 ? 3.313 -2.129 -1.106 1.00 96.94 99 ALA A C 1
ATOM 726 O O . ALA A 1 99 ? 2.666 -2.237 -0.060 1.00 96.94 99 ALA A O 1
ATOM 727 N N . ILE A 1 100 ? 3.706 -0.964 -1.621 1.00 97.12 100 ILE A N 1
ATOM 728 C CA . ILE A 1 100 ? 3.336 0.354 -1.101 1.00 97.12 100 ILE A CA 1
ATOM 729 C C . ILE A 1 100 ? 2.800 1.195 -2.256 1.00 97.12 100 ILE A C 1
ATOM 731 O O . ILE A 1 100 ? 3.399 1.213 -3.330 1.00 97.12 100 ILE A O 1
ATOM 735 N N . ARG A 1 101 ? 1.698 1.916 -2.039 1.00 95.62 101 ARG A N 1
ATOM 736 C CA . ARG A 1 101 ? 1.159 2.880 -3.003 1.00 95.62 101 ARG A CA 1
ATOM 737 C C . ARG A 1 101 ? 1.003 4.257 -2.379 1.00 95.62 101 ARG A C 1
ATOM 739 O O . ARG A 1 101 ? 0.427 4.377 -1.301 1.00 95.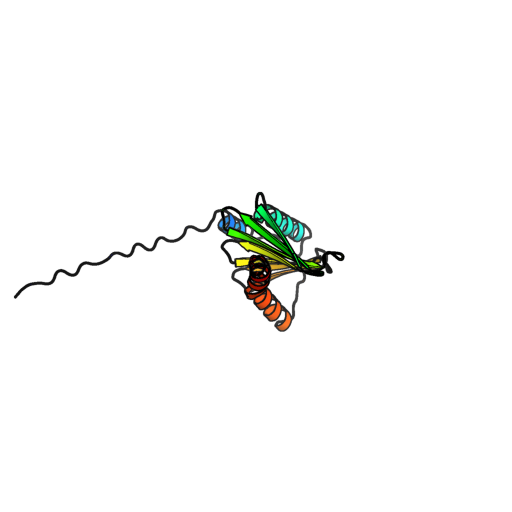62 101 ARG A O 1
ATOM 746 N N . PHE A 1 102 ? 1.431 5.273 -3.118 1.00 94.00 102 PHE A N 1
ATOM 747 C CA . PHE A 1 102 ? 1.220 6.684 -2.811 1.00 94.00 102 PHE A CA 1
ATOM 748 C C . PHE A 1 102 ? 0.202 7.254 -3.807 1.00 94.00 102 PHE A C 1
ATOM 750 O O . PHE A 1 102 ? 0.501 7.344 -5.000 1.00 94.00 102 PHE A O 1
ATOM 757 N N . PRO A 1 103 ? -1.025 7.598 -3.376 1.00 87.50 103 PRO A N 1
ATOM 758 C CA . PRO A 1 103 ? -2.058 8.078 -4.289 1.00 87.50 103 PRO A CA 1
ATOM 759 C C . PRO A 1 103 ? -1.705 9.395 -4.991 1.00 87.50 103 PRO A C 1
ATOM 761 O O . PRO A 1 103 ? -2.051 9.550 -6.156 1.00 87.50 103 PRO A O 1
ATOM 764 N N . HIS A 1 104 ? -1.007 10.322 -4.324 1.00 86.06 104 HIS A N 1
ATOM 765 C CA . HIS A 1 104 ? -0.754 11.669 -4.854 1.00 86.06 104 HIS A CA 1
ATOM 766 C C . HIS A 1 104 ? 0.085 11.712 -6.135 1.00 86.06 104 HIS A C 1
ATOM 768 O O . HIS A 1 104 ? -0.181 12.531 -7.010 1.00 86.06 104 HIS A O 1
ATOM 774 N N . ASN A 1 105 ? 1.086 10.842 -6.250 1.00 85.19 105 ASN A N 1
ATOM 775 C CA . ASN A 1 105 ? 1.976 10.758 -7.411 1.00 85.19 105 ASN A CA 1
ATOM 776 C C . ASN A 1 105 ? 1.838 9.418 -8.153 1.00 85.19 105 ASN A C 1
ATOM 778 O O . ASN A 1 105 ? 2.717 9.039 -8.922 1.00 85.19 105 ASN A O 1
ATOM 782 N N . GLU A 1 106 ? 0.768 8.673 -7.864 1.00 88.00 106 GLU A N 1
ATOM 783 C CA . GLU A 1 106 ? 0.477 7.353 -8.431 1.00 88.00 106 GLU A CA 1
ATOM 784 C C . GLU A 1 106 ? 1.650 6.360 -8.357 1.00 88.00 106 GLU A C 1
ATOM 786 O O . GLU A 1 106 ? 1.751 5.432 -9.162 1.00 88.00 106 GLU A O 1
ATOM 791 N N . THR A 1 107 ? 2.538 6.533 -7.375 1.00 93.00 107 THR A N 1
ATOM 792 C CA . THR A 1 107 ? 3.699 5.663 -7.221 1.00 93.00 107 THR A CA 1
ATOM 793 C C . THR A 1 107 ? 3.276 4.330 -6.627 1.00 93.00 107 THR A C 1
ATOM 795 O O . THR A 1 107 ? 2.613 4.284 -5.589 1.00 93.00 107 THR A O 1
ATOM 798 N N . LEU A 1 108 ? 3.695 3.240 -7.266 1.00 94.38 108 LEU A N 1
ATOM 799 C CA . LEU A 1 108 ? 3.557 1.874 -6.776 1.00 94.38 108 LEU A CA 1
ATOM 800 C C . LEU A 1 108 ? 4.944 1.259 -6.621 1.00 94.38 108 LEU A C 1
ATOM 802 O O . LEU A 1 108 ? 5.686 1.141 -7.591 1.00 94.38 108 LEU A O 1
ATOM 806 N N . LEU A 1 109 ? 5.264 0.826 -5.411 1.00 94.62 109 LEU A N 1
ATOM 807 C CA . LEU A 1 109 ? 6.500 0.139 -5.063 1.00 94.62 109 LEU A CA 1
ATOM 808 C C . LEU A 1 109 ? 6.200 -1.331 -4.788 1.00 94.62 109 LEU A C 1
ATOM 810 O O . LEU A 1 109 ? 5.217 -1.640 -4.114 1.00 94.62 109 LEU A O 1
ATOM 814 N N . TRP A 1 110 ? 7.060 -2.225 -5.266 1.00 93.88 110 TRP A N 1
ATOM 815 C CA . TRP A 1 110 ? 6.947 -3.663 -5.051 1.00 93.88 110 TRP A CA 1
ATOM 816 C C . TRP A 1 110 ? 8.160 -4.208 -4.314 1.00 93.88 110 TRP A C 1
ATOM 818 O O . TRP A 1 110 ? 9.305 -3.917 -4.672 1.00 93.88 110 TRP A O 1
ATOM 828 N N . PHE A 1 111 ? 7.905 -5.061 -3.327 1.00 93.00 111 PHE A N 1
ATOM 829 C CA . PHE A 1 111 ? 8.928 -5.588 -2.439 1.00 93.00 111 PHE A CA 1
ATOM 830 C C . PHE A 1 111 ? 8.996 -7.109 -2.499 1.00 93.00 111 PHE A C 1
ATOM 832 O O . PHE A 1 111 ? 8.002 -7.806 -2.709 1.00 93.00 111 PHE A O 1
ATOM 839 N N . LYS A 1 112 ? 10.202 -7.636 -2.292 1.00 90.25 112 LYS A N 1
ATOM 840 C CA . LYS A 1 112 ? 10.443 -9.062 -2.097 1.00 90.25 112 LYS A CA 1
ATOM 841 C C . LYS A 1 112 ? 11.457 -9.257 -0.982 1.00 90.25 112 LYS A C 1
ATOM 843 O O . LYS A 1 112 ? 12.583 -8.780 -1.094 1.00 90.25 112 LYS A O 1
ATOM 848 N N . ASN A 1 113 ? 11.072 -9.984 0.067 1.00 89.75 113 ASN A N 1
ATOM 849 C CA . ASN A 1 113 ? 11.910 -10.232 1.246 1.00 89.75 113 ASN A CA 1
ATOM 850 C C . ASN A 1 113 ? 12.470 -8.924 1.845 1.00 89.75 113 ASN A C 1
ATOM 852 O O . ASN A 1 113 ? 13.673 -8.812 2.084 1.00 89.75 113 ASN A O 1
ATOM 856 N N . GLY A 1 114 ? 11.616 -7.903 1.977 1.00 89.38 114 GLY A N 1
ATOM 857 C CA . GLY A 1 114 ? 11.992 -6.580 2.493 1.00 89.38 114 GLY A CA 1
ATOM 858 C C . GLY A 1 114 ? 12.849 -5.719 1.556 1.00 89.38 114 GLY A C 1
ATOM 859 O O . GLY A 1 114 ? 13.302 -4.656 1.961 1.00 89.38 114 GLY A O 1
ATOM 860 N N . ARG A 1 115 ? 13.097 -6.151 0.313 1.00 92.50 115 ARG A N 1
ATOM 861 C CA . ARG A 1 115 ? 13.884 -5.395 -0.674 1.00 92.50 115 ARG A CA 1
ATOM 862 C C . ARG A 1 115 ? 12.999 -4.813 -1.761 1.00 92.50 115 ARG A C 1
ATOM 864 O O . ARG A 1 115 ? 12.140 -5.530 -2.275 1.00 92.50 115 ARG A O 1
ATOM 871 N N . LEU A 1 116 ? 13.240 -3.563 -2.149 1.00 91.88 116 LEU A N 1
ATOM 872 C CA . LEU A 1 116 ? 12.565 -2.951 -3.296 1.00 91.88 116 LEU A CA 1
ATOM 873 C C . LEU A 1 116 ? 13.043 -3.638 -4.585 1.00 91.88 116 LEU A C 1
ATOM 875 O O . LEU A 1 116 ? 14.245 -3.718 -4.840 1.00 91.88 116 LEU A O 1
ATOM 879 N N . VAL A 1 117 ? 12.112 -4.154 -5.388 1.00 90.25 117 VAL A N 1
ATOM 880 C CA . VAL A 1 117 ? 12.430 -4.886 -6.631 1.00 90.25 117 VAL A CA 1
ATOM 881 C C . VAL A 1 117 ? 11.818 -4.266 -7.877 1.00 90.25 117 VAL A C 1
ATOM 883 O O . VAL A 1 117 ? 12.367 -4.428 -8.964 1.00 90.25 117 VAL A O 1
ATOM 886 N N . GLU A 1 118 ? 10.701 -3.556 -7.738 1.00 90.62 118 GLU A N 1
ATOM 887 C CA . GLU A 1 118 ? 10.056 -2.840 -8.835 1.00 90.62 118 GLU A CA 1
ATOM 888 C C . GLU A 1 118 ? 9.455 -1.553 -8.306 1.00 90.62 118 GLU A C 1
ATOM 890 O O . GLU A 1 118 ? 8.999 -1.495 -7.162 1.00 90.62 118 GLU A O 1
ATOM 895 N N . ALA A 1 119 ? 9.402 -0.541 -9.159 1.00 91.56 119 ALA A N 1
ATOM 896 C CA . ALA A 1 119 ? 8.645 0.646 -8.854 1.00 91.56 119 ALA A CA 1
ATOM 897 C C . ALA A 1 119 ? 8.158 1.329 -10.126 1.00 91.56 119 ALA A C 1
ATOM 899 O O . ALA A 1 119 ? 8.794 1.274 -11.182 1.00 91.56 119 ALA A O 1
ATOM 900 N N . TYR A 1 120 ? 6.978 1.915 -10.002 1.00 91.06 120 TYR A N 1
ATOM 901 C CA . TYR A 1 120 ? 6.223 2.519 -11.079 1.00 91.06 120 TYR A CA 1
ATOM 902 C C . TYR A 1 120 ? 5.768 3.904 -10.631 1.00 91.06 120 TYR A C 1
ATOM 904 O O . TYR A 1 120 ? 5.342 4.052 -9.488 1.00 91.06 120 TYR A O 1
ATOM 912 N N . GLU A 1 121 ? 5.815 4.883 -11.523 1.00 90.94 121 GLU A N 1
ATOM 913 C CA . GLU A 1 121 ? 5.247 6.221 -11.339 1.00 90.94 121 GLU A CA 1
ATOM 914 C C . GLU A 1 121 ? 4.327 6.498 -12.528 1.00 90.94 121 GLU A C 1
ATOM 916 O O . GLU A 1 121 ? 4.739 6.306 -13.673 1.00 90.94 121 GLU A O 1
ATOM 921 N N . ASP A 1 122 ? 3.066 6.858 -12.268 1.00 88.88 122 ASP A N 1
ATOM 922 C CA . ASP A 1 122 ? 2.037 7.024 -13.314 1.00 88.88 122 ASP A CA 1
ATOM 923 C C . ASP A 1 122 ? 1.945 5.792 -14.252 1.00 88.88 122 ASP A C 1
ATOM 925 O O . ASP A 1 122 ? 1.880 5.875 -15.480 1.00 88.88 122 ASP A O 1
ATOM 929 N N . GLY A 1 123 ? 2.070 4.594 -13.663 1.00 87.00 123 GLY A N 1
ATOM 930 C CA . GLY A 1 123 ? 2.084 3.312 -14.378 1.00 87.00 123 GLY A CA 1
ATOM 931 C C . GLY A 1 123 ? 3.346 3.018 -15.205 1.00 87.00 123 GLY A C 1
ATOM 932 O O . GLY A 1 123 ? 3.446 1.948 -15.812 1.00 87.00 123 GLY A O 1
ATOM 933 N N . VAL A 1 124 ? 4.330 3.921 -15.225 1.00 87.75 124 VAL A N 1
ATOM 934 C CA . VAL A 1 124 ? 5.595 3.761 -15.951 1.00 87.75 124 VAL A CA 1
ATOM 935 C C . VAL A 1 124 ? 6.652 3.171 -15.032 1.00 87.75 124 VAL A C 1
ATOM 937 O O . VAL A 1 124 ? 6.914 3.696 -13.956 1.00 87.75 124 VAL A O 1
ATOM 940 N N . PHE A 1 125 ? 7.292 2.086 -15.468 1.00 89.00 125 PHE A N 1
ATOM 941 C CA . PHE A 1 125 ? 8.399 1.493 -14.726 1.00 89.00 125 PHE A CA 1
ATOM 942 C C . PHE A 1 125 ? 9.601 2.432 -14.657 1.00 89.00 125 PHE A C 1
ATOM 944 O O . PHE A 1 125 ? 10.047 2.976 -15.669 1.00 89.00 125 PHE A O 1
ATOM 951 N N . LEU A 1 126 ? 10.152 2.548 -13.459 1.00 87.44 126 LEU A N 1
ATOM 952 C CA . LEU A 1 126 ? 11.344 3.321 -13.172 1.00 87.44 126 LEU A CA 1
ATOM 953 C C . LEU A 1 126 ? 12.549 2.378 -13.130 1.00 87.44 126 LEU A C 1
ATOM 955 O O . LEU A 1 126 ? 12.621 1.457 -12.316 1.00 87.44 126 LEU A O 1
ATOM 959 N N . ASP A 1 127 ? 13.501 2.600 -14.033 1.00 80.19 127 ASP A N 1
ATOM 960 C CA . ASP A 1 127 ? 14.664 1.730 -14.208 1.00 80.19 127 ASP A CA 1
ATOM 961 C C . ASP A 1 127 ? 15.818 2.045 -13.243 1.00 80.19 127 ASP A C 1
ATOM 963 O O . ASP A 1 127 ? 16.764 1.257 -13.149 1.00 80.19 127 ASP A O 1
ATOM 967 N N . GLN A 1 128 ? 15.759 3.174 -12.526 1.00 77.56 128 GLN A N 1
ATOM 968 C CA . GLN A 1 128 ? 16.802 3.621 -11.605 1.00 77.56 128 GLN A CA 1
ATOM 969 C C . GLN A 1 128 ? 16.232 4.377 -10.403 1.00 77.56 128 GLN A C 1
ATOM 971 O O . GLN A 1 128 ? 15.410 5.279 -10.543 1.00 77.56 128 GLN A O 1
ATOM 976 N N . PHE A 1 129 ? 16.779 4.061 -9.232 1.00 75.75 129 PHE A N 1
ATOM 977 C CA . PHE A 1 129 ? 16.591 4.783 -7.977 1.00 75.75 129 PHE A CA 1
ATOM 978 C C . PHE A 1 129 ? 17.954 5.055 -7.365 1.00 75.75 129 PHE A C 1
ATOM 980 O O . PHE A 1 129 ? 18.895 4.280 -7.574 1.00 75.75 129 PHE A O 1
ATOM 987 N N . SER A 1 130 ? 18.082 6.131 -6.589 1.00 77.25 130 SER A N 1
ATOM 988 C CA . SER A 1 130 ? 19.290 6.281 -5.787 1.00 77.25 130 SER A CA 1
ATOM 989 C C . SER A 1 130 ? 19.317 5.214 -4.682 1.00 77.25 130 SER A C 1
ATOM 991 O O . SER A 1 130 ? 18.276 4.759 -4.197 1.00 77.25 130 SER A O 1
ATOM 993 N N . GLU A 1 131 ? 20.516 4.801 -4.262 1.00 78.12 131 GLU A N 1
ATOM 994 C CA . GLU A 1 131 ? 20.668 3.862 -3.138 1.00 78.12 131 GLU A CA 1
ATOM 995 C C . GLU A 1 131 ? 20.052 4.421 -1.846 1.00 78.12 131 GLU A C 1
ATOM 997 O O . GLU A 1 131 ? 19.518 3.667 -1.034 1.00 78.12 131 GLU A O 1
ATOM 1002 N N . LEU A 1 132 ? 20.097 5.747 -1.677 1.00 69.19 132 LEU A N 1
ATOM 1003 C CA . LEU A 1 132 ? 19.520 6.438 -0.529 1.00 69.19 132 LEU A CA 1
ATOM 1004 C C . LEU A 1 132 ? 17.988 6.360 -0.535 1.00 69.19 132 LEU A C 1
ATOM 1006 O O . LEU A 1 132 ? 17.402 6.053 0.501 1.00 69.19 132 LEU A O 1
ATOM 1010 N N . ASP A 1 133 ? 17.357 6.579 -1.691 1.00 85.19 133 ASP A N 1
ATOM 1011 C CA . ASP A 1 133 ? 15.900 6.465 -1.828 1.00 85.19 133 ASP A CA 1
ATOM 1012 C C . ASP A 1 133 ? 15.457 5.021 -1.594 1.00 85.19 133 ASP A C 1
ATOM 1014 O O . ASP A 1 133 ? 14.500 4.769 -0.870 1.00 85.19 133 ASP A O 1
ATOM 1018 N N . THR A 1 134 ? 16.211 4.058 -2.130 1.00 88.75 134 THR A N 1
ATOM 1019 C CA . THR A 1 134 ? 15.928 2.630 -1.942 1.00 88.75 134 THR A CA 1
ATOM 1020 C C . THR A 1 134 ? 15.954 2.251 -0.462 1.00 88.75 134 THR A C 1
ATOM 1022 O O . THR A 1 134 ? 14.999 1.662 0.035 1.00 88.75 134 THR A O 1
ATOM 1025 N N . ALA A 1 135 ? 17.009 2.632 0.265 1.00 90.12 135 ALA A N 1
ATOM 1026 C CA . ALA A 1 135 ? 17.131 2.328 1.689 1.00 90.12 135 ALA A CA 1
ATOM 1027 C C . ALA A 1 135 ? 16.012 2.976 2.520 1.00 90.12 135 ALA A C 1
ATOM 1029 O O . ALA A 1 135 ? 15.482 2.353 3.436 1.00 90.12 135 ALA A O 1
ATOM 1030 N N . TYR A 1 136 ? 15.629 4.212 2.190 1.00 90.31 136 TYR A N 1
ATOM 1031 C CA . TYR A 1 136 ? 14.517 4.891 2.850 1.00 90.31 136 TYR A CA 1
ATOM 1032 C C . TYR A 1 136 ? 13.180 4.168 2.628 1.00 90.31 136 TYR A C 1
ATOM 1034 O O . TYR A 1 136 ? 12.422 3.965 3.576 1.00 90.31 136 TYR A O 1
ATOM 1042 N N . LEU A 1 137 ? 12.905 3.737 1.394 1.00 92.88 137 LEU A N 1
ATOM 1043 C CA . LEU A 1 137 ? 11.679 3.017 1.044 1.00 92.88 137 LEU A CA 1
ATOM 1044 C C . LEU A 1 137 ? 11.618 1.617 1.672 1.00 92.88 137 LEU A C 1
ATOM 1046 O O . LEU A 1 137 ? 10.546 1.183 2.087 1.00 92.88 137 LEU A O 1
ATOM 1050 N N . GLU A 1 138 ? 12.753 0.925 1.782 1.00 94.38 138 GLU A N 1
ATOM 1051 C CA . GLU A 1 138 ? 12.847 -0.368 2.474 1.00 94.38 138 GLU A CA 1
ATOM 1052 C C . GLU A 1 138 ? 12.557 -0.224 3.980 1.00 94.38 138 GLU A C 1
ATOM 1054 O O . GLU A 1 138 ? 11.782 -1.007 4.523 1.00 94.38 138 GLU A O 1
ATOM 1059 N N . VAL A 1 139 ? 13.075 0.823 4.637 1.00 93.69 139 VAL A N 1
ATOM 1060 C CA . VAL A 1 139 ? 12.738 1.134 6.044 1.00 93.69 139 VAL A CA 1
ATOM 1061 C C . VAL A 1 139 ? 11.253 1.471 6.200 1.00 93.69 139 VAL A C 1
ATOM 1063 O O . VAL A 1 139 ? 10.605 1.021 7.141 1.00 93.69 139 VAL A O 1
ATOM 1066 N N . MET A 1 140 ? 10.676 2.225 5.261 1.00 93.38 140 MET A N 1
ATOM 1067 C CA . MET A 1 140 ? 9.243 2.524 5.288 1.00 93.38 140 MET A CA 1
ATOM 1068 C C . MET A 1 140 ? 8.385 1.254 5.192 1.00 93.38 140 MET A C 1
ATOM 1070 O O . MET A 1 140 ? 7.366 1.155 5.875 1.00 93.38 140 MET A O 1
ATOM 1074 N N . ALA A 1 141 ? 8.795 0.277 4.380 1.00 93.69 141 ALA A N 1
ATOM 1075 C CA . ALA A 1 141 ? 8.122 -1.016 4.283 1.00 93.69 141 ALA A CA 1
ATOM 1076 C C . ALA A 1 141 ? 8.221 -1.842 5.578 1.00 93.69 141 ALA A C 1
ATOM 1078 O O . ALA A 1 141 ? 7.303 -2.601 5.880 1.00 93.69 141 ALA A O 1
ATOM 1079 N N . GLU A 1 142 ? 9.302 -1.693 6.345 1.00 92.44 142 GLU A N 1
ATOM 1080 C CA . GLU A 1 142 ? 9.494 -2.375 7.629 1.00 92.44 142 GLU A CA 1
ATOM 1081 C C . GLU A 1 142 ? 8.620 -1.767 8.740 1.00 92.44 142 GLU A C 1
ATOM 1083 O O . GLU A 1 142 ? 7.919 -2.490 9.450 1.00 92.44 142 GLU A O 1
ATOM 1088 N N . ASP A 1 143 ? 8.603 -0.436 8.847 1.00 91.62 143 ASP A N 1
ATOM 1089 C CA . ASP A 1 143 ? 8.054 0.252 10.022 1.00 91.62 143 ASP A CA 1
ATOM 1090 C C . ASP A 1 143 ? 6.648 0.841 9.811 1.00 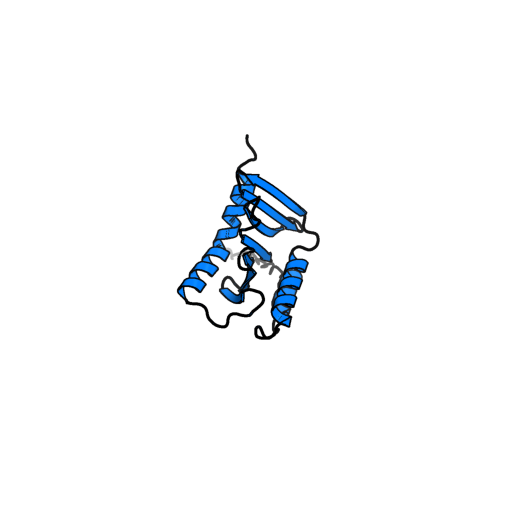91.62 143 ASP A C 1
ATOM 1092 O O . ASP A 1 143 ? 5.875 0.991 10.765 1.00 91.62 143 ASP A O 1
ATOM 1096 N N . GLY A 1 144 ? 6.284 1.187 8.572 1.00 90.69 144 GLY A N 1
ATOM 1097 C CA . GLY A 1 144 ? 5.117 2.027 8.277 1.00 90.69 144 GLY A CA 1
ATOM 1098 C C . GLY A 1 144 ? 3.776 1.425 8.705 1.00 90.69 144 GLY A C 1
ATOM 1099 O O . GLY A 1 144 ? 2.882 2.135 9.168 1.00 90.69 144 GLY A O 1
ATOM 1100 N N . VAL A 1 145 ? 3.643 0.099 8.631 1.00 95.38 145 VAL A N 1
ATOM 1101 C CA . VAL A 1 145 ? 2.405 -0.600 9.012 1.00 95.38 145 VAL A CA 1
ATOM 1102 C C . VAL A 1 145 ? 2.155 -0.527 10.520 1.00 95.38 145 VAL A C 1
ATOM 1104 O O . VAL A 1 145 ? 1.008 -0.369 10.946 1.00 95.38 145 VAL A O 1
ATOM 1107 N N . ALA A 1 146 ? 3.207 -0.616 11.340 1.00 93.31 146 ALA A N 1
ATOM 1108 C CA . ALA A 1 146 ? 3.074 -0.629 12.794 1.00 93.31 146 ALA A CA 1
ATOM 1109 C C . ALA A 1 146 ? 2.481 0.686 13.322 1.00 93.31 146 ALA A C 1
ATOM 1111 O O . ALA A 1 146 ? 1.613 0.655 14.195 1.00 93.31 146 ALA A O 1
ATOM 1112 N N . ALA A 1 147 ? 2.885 1.821 12.743 1.00 90.50 147 ALA A N 1
ATOM 1113 C CA . ALA A 1 147 ? 2.358 3.137 13.095 1.00 90.50 147 ALA A CA 1
ATOM 1114 C C . ALA A 1 147 ? 0.846 3.246 12.825 1.00 90.50 147 ALA A C 1
ATOM 1116 O O . ALA A 1 147 ? 0.089 3.675 13.697 1.00 90.50 147 ALA A O 1
ATOM 1117 N N . ILE A 1 148 ? 0.380 2.778 11.661 1.00 93.25 148 ILE A N 1
ATOM 1118 C CA . ILE A 1 148 ? -1.049 2.793 11.305 1.00 93.25 148 ILE A CA 1
ATOM 1119 C C . ILE A 1 148 ? -1.852 1.912 12.266 1.00 93.25 148 ILE A C 1
ATOM 1121 O O . ILE A 1 148 ? -2.886 2.327 12.794 1.00 93.25 148 ILE A O 1
ATOM 1125 N N . VAL A 1 149 ? -1.370 0.695 12.527 1.00 92.00 149 VAL A N 1
ATOM 1126 C CA . VAL A 1 149 ? -2.043 -0.249 13.429 1.00 92.00 149 VAL A CA 1
ATOM 1127 C C . VAL A 1 149 ? -2.112 0.308 14.852 1.00 92.00 149 VAL A C 1
ATOM 1129 O O . VAL A 1 149 ? -3.157 0.206 15.495 1.00 92.00 149 VAL A O 1
ATOM 1132 N N . GLN A 1 150 ? -1.042 0.942 15.334 1.00 91.38 150 GLN A N 1
ATOM 1133 C CA . GLN A 1 150 ? -1.024 1.609 16.634 1.00 91.38 150 GLN A CA 1
ATOM 1134 C C . GLN A 1 150 ? -2.106 2.693 16.711 1.00 91.38 150 GLN A C 1
ATOM 1136 O O . GLN A 1 150 ? -2.943 2.661 17.618 1.00 91.38 150 GLN A O 1
ATOM 1141 N N . MET A 1 151 ? -2.178 3.573 15.707 1.00 90.81 151 MET A N 1
ATOM 1142 C CA . MET A 1 151 ? -3.221 4.598 15.634 1.00 90.81 151 MET A CA 1
ATOM 1143 C C . MET A 1 151 ? -4.624 3.994 15.617 1.00 90.81 151 MET A C 1
ATOM 1145 O O . MET A 1 151 ? -5.551 4.579 16.175 1.00 90.81 151 MET A O 1
ATOM 1149 N N . MET A 1 152 ? -4.814 2.812 15.037 1.00 87.38 152 MET A N 1
ATOM 1150 C CA . MET A 1 152 ? -6.107 2.130 15.044 1.00 87.38 152 MET A CA 1
ATOM 1151 C C . MET A 1 152 ? -6.499 1.527 16.399 1.00 87.38 152 MET A C 1
ATOM 1153 O O . MET A 1 152 ? -7.693 1.438 16.686 1.00 87.38 152 MET A O 1
ATOM 1157 N N . VAL A 1 153 ? -5.535 1.155 17.245 1.00 84.19 153 VAL A N 1
ATOM 1158 C CA . VAL A 1 153 ? -5.776 0.544 18.566 1.00 84.19 153 VAL A CA 1
ATOM 1159 C C . VAL A 1 153 ? -5.930 1.592 19.677 1.00 84.19 153 VAL A C 1
ATOM 1161 O O . VAL A 1 153 ? -6.750 1.421 20.577 1.00 84.19 153 VAL A O 1
ATOM 1164 N N . GLU A 1 154 ? -5.192 2.703 19.620 1.00 70.00 154 GLU A N 1
ATOM 1165 C CA . GLU A 1 154 ? -5.025 3.643 20.745 1.00 70.00 154 GLU A CA 1
ATOM 1166 C C . GLU A 1 154 ? -6.251 4.508 21.117 1.00 70.00 154 GLU A C 1
ATOM 1168 O O . GLU A 1 154 ? -6.176 5.290 22.058 1.00 70.00 154 GLU A O 1
ATOM 1173 N N . ALA A 1 155 ? -7.409 4.366 20.460 1.00 52.84 155 ALA A N 1
ATOM 1174 C CA . ALA A 1 155 ? -8.621 5.138 20.803 1.00 52.84 155 ALA A CA 1
ATOM 1175 C C . ALA A 1 155 ? -9.793 4.297 21.337 1.00 52.84 155 ALA A C 1
ATOM 1177 O O . ALA A 1 155 ? -10.950 4.674 21.170 1.00 52.84 155 ALA A O 1
ATOM 1178 N N . GLY A 1 156 ? -9.506 3.169 21.989 1.00 45.44 156 GLY A N 1
ATOM 1179 C CA . GLY A 1 156 ? -10.513 2.368 22.693 1.00 45.44 156 GLY A CA 1
ATOM 1180 C C . GLY A 1 156 ? -10.981 2.921 24.049 1.00 45.44 156 GLY A C 1
ATOM 1181 O O . GLY A 1 156 ? -11.912 2.354 24.608 1.00 45.44 156 GLY A O 1
ATOM 1182 N N . ASP A 1 157 ? -10.379 4.001 24.566 1.00 42.06 157 ASP A N 1
ATOM 1183 C CA . ASP A 1 157 ? -10.606 4.504 25.935 1.00 42.06 157 ASP A CA 1
ATOM 1184 C C . ASP A 1 157 ? -10.838 6.033 26.006 1.00 42.06 157 ASP A C 1
ATOM 1186 O O . ASP A 1 157 ? -10.174 6.735 26.773 1.00 42.06 157 ASP A O 1
ATOM 1190 N N . GLN A 1 158 ? -11.780 6.581 25.227 1.00 35.56 158 GLN A N 1
ATOM 1191 C CA . GLN A 1 158 ? -12.329 7.926 25.492 1.00 35.56 158 GLN A CA 1
ATOM 1192 C C . GLN A 1 158 ? -13.853 7.962 25.379 1.00 35.56 158 GLN A C 1
ATOM 1194 O O . GLN A 1 158 ? -14.379 7.577 24.312 1.00 35.56 158 GLN A O 1
#

Sequence (158 aa):
MSILSAVLASSLLLAATPSPLAQRMDAHAVCNPATTNCFEQRVDQLIEIVAGCVETRKVDGPMTYTACTQNGELVSAAEFLTEEGDGVTYWLVAGEVVAIRFPHNETLLWFKNGRLVEAYEDGVFLDQFSELDTAYLEVMAEDGVAAIVQMMVEAGDQ

Radius of gyration: 20.16 Å; chains: 1; bounding box: 40×65×58 Å

Secondary structure (DSSP, 8-state):
----------------PPPHHHHHHHHT----TTSTHHHHHHHHHHHHHTTT-EEEEEEETTEEEEEEEETTEEEEEEEEETTT--EEEEEEETTEEEEEEETTTTEEEEEETTEEEEEEETTEEP----HHHHHHHHHHHHHHHHHHHHHHHTTS--

Foldseek 3Di:
DDDDDDDDDPPPPPPPDFDPLVVVVVVPPDDPLQDLVVLVVVVVNLCVLQPPWDKDWDDDVQKIKIFTHDPNHTQKIWMAGNPPRFTKIFGDGPRFTQWMATPVQRKIFGDDPLFTDWIDTPSGTDPDDDPVVRVVVSVCRVCVRVVSVCVVPPPPDD

pLDDT: mean 81.53, std 18.36, range [35.56, 98.0]